Protein AF-A0A2S9GPD1-F1 (afdb_monomer)

pLDDT: mean 97.31, std 1.82, range [86.88, 98.56]

Radius of gyration: 14.66 Å; Cα contacts (8 Å, |Δi|>4): 129; chains: 1; bounding box: 31×26×37 Å

Mean predicted aligned error: 2.53 Å

Nearest PDB structures (foldseek):
  6dzs-assembly2_D  TM=1.001E+00  e=2.391E-09  Mycolicibacterium hassiacum DSM 44199
  6dzs-assembly2_C  TM=9.905E-01  e=3.119E-09  Mycolicibacterium hassiacum DSM 44199
  6dzs-assembly1_B  TM=9.998E-01  e=4.646E-09  Mycolicibacterium hassiacum DSM 44199
  6dzs-assembly1_A  TM=9.916E-01  e=5.306E-09  Mycolicibacterium hassiacum DSM 44199
  6evj-assembly1_B  TM=3.742E-01  e=4.962E+00  Influenza A virus (A/little yellow-shouldered bat/Guatemala/060/2010(H17N10))

Secondary structure (DSSP, 8-state):
-HHHHHHHHHHHHHHHTS---GGGSEE--STT--HHHHHHHHHTT--EEEEEEEEEEE-TTS-EEEEEEEEEEE-

Solvent-accessible surface area (backbone atoms only — not comparable to full-atom values): 4312 Å² total; per-residue (Å²): 72,66,69,53,21,47,50,34,16,52,49,40,20,65,78,64,77,43,96,49,48,52,88,70,29,48,70,41,55,65,89,82,69,48,72,66,55,49,54,52,29,47,76,73,77,28,42,78,44,79,44,66,48,64,46,83,44,66,49,100,86,68,52,77,45,81,47,37,39,23,36,67,40,80,86

Sequence (75 aa):
GYDAAAKAAILASIAFHTRVTADDVYREGMTKVSAADFASARALGCTIKLLAICERLVDGEGQERVSARVYPALV

Structure (mmCIF, N/CA/C/O backbone):
data_AF-A0A2S9GPD1-F1
#
_entry.id   AF-A0A2S9GPD1-F1
#
loop_
_atom_site.group_PDB
_atom_site.id
_atom_site.type_symbol
_atom_site.label_atom_id
_atom_site.label_alt_id
_atom_site.label_comp_id
_atom_site.label_asym_id
_atom_site.label_entity_id
_atom_site.label_seq_id
_atom_site.pdbx_PDB_ins_code
_atom_site.Cartn_x
_atom_site.Cartn_y
_atom_site.Cartn_z
_atom_site.occupancy
_atom_site.B_iso_or_equiv
_atom_site.auth_seq_id
_atom_site.auth_comp_id
_atom_site.auth_asym_id
_atom_site.auth_atom_id
_atom_site.pdbx_PDB_model_num
ATOM 1 N N . GLY A 1 1 ? 8.084 5.758 0.750 1.00 86.88 1 GLY A N 1
ATOM 2 C CA . GLY A 1 1 ? 6.907 5.199 1.436 1.00 86.88 1 GLY A CA 1
ATOM 3 C C . GLY A 1 1 ? 6.499 5.953 2.693 1.00 86.88 1 GLY A C 1
ATOM 4 O O . GLY A 1 1 ? 5.366 5.771 3.095 1.00 86.88 1 GLY A O 1
ATOM 5 N N . TYR A 1 2 ? 7.363 6.760 3.334 1.00 95.75 2 TYR A N 1
ATOM 6 C CA . TYR A 1 2 ? 7.019 7.425 4.606 1.00 95.75 2 TYR A CA 1
ATOM 7 C C . TYR A 1 2 ? 5.845 8.404 4.479 1.00 95.75 2 TYR A C 1
ATOM 9 O O . TYR A 1 2 ? 4.882 8.283 5.224 1.00 95.75 2 TYR A O 1
ATOM 17 N N . ASP A 1 3 ? 5.885 9.301 3.488 1.00 97.94 3 ASP A N 1
ATOM 18 C CA . ASP A 1 3 ? 4.786 10.238 3.204 1.00 97.94 3 ASP A CA 1
ATOM 19 C C . ASP A 1 3 ? 3.454 9.510 2.945 1.00 97.94 3 ASP A C 1
ATOM 21 O O . ASP A 1 3 ? 2.443 9.794 3.582 1.00 97.94 3 ASP A O 1
ATOM 25 N N . ALA A 1 4 ? 3.474 8.500 2.071 1.00 97.38 4 ALA A N 1
ATOM 26 C CA . ALA A 1 4 ? 2.298 7.688 1.777 1.00 97.38 4 ALA A CA 1
ATOM 27 C C . ALA A 1 4 ? 1.779 6.926 3.010 1.00 97.38 4 ALA A C 1
ATOM 29 O O . ALA A 1 4 ? 0.570 6.835 3.186 1.00 97.38 4 ALA A O 1
ATOM 30 N N . ALA A 1 5 ? 2.658 6.417 3.882 1.00 97.81 5 ALA A N 1
ATOM 31 C CA . ALA A 1 5 ? 2.253 5.719 5.102 1.00 97.81 5 ALA A CA 1
ATOM 32 C C . ALA A 1 5 ? 1.608 6.670 6.121 1.00 97.81 5 ALA A C 1
ATOM 34 O O . ALA A 1 5 ? 0.561 6.351 6.676 1.00 97.81 5 ALA A O 1
ATOM 35 N N . ALA A 1 6 ? 2.165 7.872 6.303 1.00 98.38 6 ALA A N 1
ATOM 36 C CA . ALA A 1 6 ? 1.562 8.896 7.156 1.00 98.38 6 ALA A CA 1
ATOM 37 C C . ALA A 1 6 ? 0.171 9.311 6.644 1.00 98.38 6 ALA A C 1
ATOM 39 O O . ALA A 1 6 ? -0.782 9.400 7.417 1.00 98.38 6 ALA A O 1
ATOM 40 N N . LYS A 1 7 ? 0.027 9.492 5.325 1.00 98.50 7 LYS A N 1
ATOM 41 C CA . LYS A 1 7 ? -1.271 9.768 4.692 1.00 98.50 7 LYS A CA 1
ATOM 42 C C . LYS A 1 7 ? -2.245 8.599 4.847 1.00 98.50 7 LYS A C 1
ATOM 44 O O . LYS A 1 7 ? -3.410 8.838 5.143 1.00 98.50 7 LYS A O 1
ATOM 49 N N . ALA A 1 8 ? -1.785 7.355 4.706 1.00 98.31 8 ALA A N 1
ATOM 50 C CA . ALA A 1 8 ? -2.610 6.162 4.907 1.00 98.31 8 ALA A CA 1
ATOM 51 C C . ALA A 1 8 ? -3.136 6.059 6.348 1.00 98.31 8 ALA A C 1
ATOM 53 O O . ALA A 1 8 ? -4.317 5.788 6.536 1.00 98.31 8 ALA A O 1
ATOM 54 N N . ALA A 1 9 ? -2.307 6.350 7.356 1.00 98.50 9 ALA A N 1
ATOM 55 C CA . ALA A 1 9 ? -2.738 6.371 8.756 1.00 98.50 9 ALA A CA 1
ATOM 56 C C . ALA A 1 9 ? -3.863 7.394 9.000 1.00 98.50 9 ALA A C 1
ATOM 58 O O . ALA A 1 9 ? -4.866 7.084 9.647 1.00 98.50 9 ALA A O 1
ATOM 59 N N . ILE A 1 10 ? -3.737 8.599 8.431 1.00 98.44 10 ILE A N 1
ATOM 60 C CA . ILE A 1 10 ? -4.771 9.643 8.517 1.00 98.44 10 ILE A CA 1
ATOM 61 C C . ILE A 1 10 ? -6.049 9.198 7.797 1.00 98.44 10 ILE A C 1
ATOM 63 O O . ILE A 1 10 ? -7.135 9.287 8.369 1.00 98.44 10 ILE A O 1
ATOM 67 N N . LEU A 1 11 ? -5.929 8.696 6.563 1.00 98.56 11 LEU A N 1
ATOM 68 C CA . LEU A 1 11 ? -7.069 8.234 5.769 1.00 98.56 11 LEU A CA 1
ATOM 69 C C . LEU A 1 11 ? -7.827 7.106 6.471 1.00 98.56 11 LEU A C 1
ATOM 71 O O . LEU A 1 11 ? -9.042 7.204 6.608 1.00 98.56 11 LEU A O 1
ATOM 75 N N . ALA A 1 12 ? -7.126 6.082 6.964 1.00 98.25 12 ALA A N 1
ATOM 76 C CA . ALA A 1 12 ? -7.730 4.986 7.716 1.00 98.25 12 ALA A CA 1
ATOM 77 C C . ALA A 1 12 ? -8.412 5.491 8.993 1.00 98.25 12 ALA A C 1
ATOM 79 O O . ALA A 1 12 ? -9.526 5.067 9.303 1.00 98.25 12 ALA A O 1
ATOM 80 N N . SER A 1 13 ? -7.783 6.441 9.697 1.00 98.00 13 SER A N 1
ATOM 81 C CA . SER A 1 13 ? -8.355 6.982 10.929 1.00 98.00 13 SER A CA 1
ATOM 82 C C . SER A 1 13 ? -9.678 7.710 10.700 1.00 98.00 13 SER A C 1
ATOM 84 O O . SER A 1 13 ? -10.627 7.539 11.465 1.00 98.00 13 SER A O 1
ATOM 86 N N . ILE A 1 14 ? -9.749 8.503 9.628 1.00 98.25 14 ILE A N 1
ATOM 87 C CA . ILE A 1 14 ? -10.947 9.264 9.259 1.00 98.25 14 ILE A CA 1
ATOM 88 C C . ILE A 1 14 ? -12.015 8.338 8.676 1.00 98.25 14 ILE A C 1
ATOM 90 O O . ILE A 1 14 ? -13.160 8.379 9.114 1.00 98.25 14 ILE A O 1
ATOM 94 N N . ALA A 1 15 ? -11.649 7.493 7.711 1.00 98.12 15 ALA A N 1
ATOM 95 C CA . ALA A 1 15 ? -12.592 6.630 7.005 1.00 98.12 15 ALA A CA 1
ATOM 96 C C . ALA A 1 15 ? -13.229 5.580 7.923 1.00 98.12 15 ALA A C 1
ATOM 98 O O . AL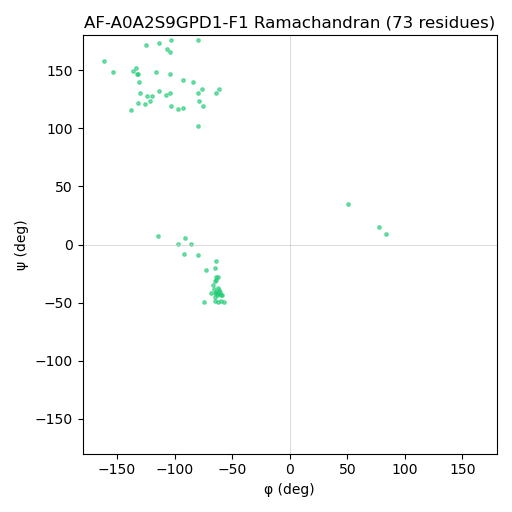A A 1 15 ? -14.370 5.174 7.698 1.00 98.12 15 ALA A O 1
ATOM 99 N N . PHE A 1 16 ? -12.499 5.128 8.949 1.00 97.69 16 PHE A N 1
ATOM 100 C CA . PHE A 1 16 ? -12.947 4.036 9.806 1.00 97.69 16 PHE A CA 1
ATOM 101 C C . PHE A 1 16 ? -13.216 4.420 11.261 1.00 97.69 16 PHE A C 1
ATOM 103 O O . PHE A 1 16 ? -13.508 3.535 12.066 1.00 97.69 16 PHE A O 1
ATOM 110 N N . HIS A 1 17 ? -13.176 5.716 11.591 1.00 96.44 17 HIS A N 1
ATOM 111 C CA . HIS A 1 17 ? -13.468 6.247 12.929 1.00 96.44 17 HIS A CA 1
ATOM 112 C C . HIS A 1 17 ? -12.690 5.542 14.056 1.00 96.44 17 HIS A C 1
ATOM 114 O O . HIS A 1 17 ? -13.196 5.347 15.158 1.00 96.44 17 HIS A O 1
ATOM 120 N N . THR A 1 18 ? -11.454 5.138 13.771 1.00 95.12 18 THR A N 1
ATOM 121 C CA . THR A 1 18 ? -10.580 4.380 14.677 1.00 95.12 18 THR A CA 1
ATOM 122 C C . THR A 1 18 ? -9.206 5.029 14.680 1.00 95.12 18 THR A C 1
ATOM 124 O O . THR A 1 18 ? -8.784 5.569 13.668 1.00 95.12 18 THR A O 1
ATOM 127 N N . ARG A 1 19 ? -8.476 5.011 15.794 1.00 96.88 19 ARG A N 1
ATOM 128 C CA . ARG A 1 19 ? -7.134 5.601 15.821 1.00 96.88 19 ARG A CA 1
ATOM 129 C C . ARG A 1 19 ? -6.136 4.681 15.113 1.00 96.88 19 ARG A C 1
ATOM 131 O O . ARG A 1 19 ? -5.924 3.567 15.571 1.00 96.88 19 ARG A O 1
ATOM 138 N N . VAL A 1 20 ? -5.513 5.171 14.043 1.00 97.75 20 VAL A N 1
ATOM 139 C CA . VAL A 1 20 ? -4.422 4.500 13.320 1.00 97.75 20 VAL A CA 1
ATOM 140 C C . VAL A 1 20 ? -3.218 5.437 13.284 1.00 97.75 20 VAL A C 1
ATOM 142 O O . VAL A 1 20 ? -3.332 6.607 12.914 1.00 97.75 20 VAL A O 1
ATOM 145 N N . THR A 1 21 ? -2.057 4.945 13.697 1.00 97.44 21 THR A N 1
ATOM 146 C CA . THR A 1 21 ? -0.792 5.686 13.703 1.00 97.44 21 THR A CA 1
ATOM 147 C C . THR A 1 21 ? 0.103 5.248 12.549 1.00 97.44 21 THR A C 1
ATOM 149 O O . THR A 1 21 ? -0.140 4.232 11.906 1.00 97.44 21 THR A O 1
ATOM 152 N N . ALA A 1 22 ? 1.152 6.020 12.254 1.00 95.56 22 ALA A N 1
ATOM 153 C CA . ALA A 1 22 ? 2.094 5.660 11.194 1.00 95.56 22 ALA A CA 1
ATOM 154 C C . ALA A 1 22 ? 2.829 4.335 11.474 1.00 95.56 22 ALA A C 1
ATOM 156 O O . ALA A 1 22 ? 3.187 3.642 10.524 1.00 95.56 22 ALA A O 1
ATOM 157 N N . ASP A 1 23 ? 3.014 3.978 12.749 1.00 97.25 23 ASP A N 1
ATOM 158 C CA . ASP A 1 23 ? 3.656 2.726 13.165 1.00 97.25 23 ASP A CA 1
ATOM 159 C C . ASP A 1 23 ? 2.756 1.501 12.923 1.00 97.25 23 ASP A C 1
ATOM 161 O O . ASP A 1 23 ? 3.260 0.393 12.749 1.00 97.25 23 ASP A O 1
ATOM 165 N N . ASP A 1 24 ? 1.437 1.704 12.817 1.00 97.44 24 ASP A N 1
ATOM 166 C CA . ASP A 1 24 ? 0.464 0.657 12.477 1.00 97.44 24 ASP A CA 1
ATOM 167 C C . ASP A 1 24 ? 0.417 0.359 10.963 1.00 97.44 24 ASP A C 1
ATOM 169 O O . ASP A 1 24 ? -0.247 -0.585 10.527 1.00 97.44 24 ASP A O 1
ATOM 173 N N . VAL A 1 25 ? 1.091 1.166 10.131 1.00 98.38 25 VAL A N 1
ATOM 174 C CA . VAL A 1 25 ? 1.034 1.063 8.667 1.00 98.38 25 VAL A CA 1
ATOM 175 C C . VAL A 1 25 ? 2.216 0.262 8.133 1.00 98.38 25 VAL A C 1
ATOM 177 O O . VAL A 1 25 ? 3.367 0.707 8.178 1.00 98.38 25 VAL A O 1
ATOM 180 N N . TYR A 1 26 ? 1.937 -0.882 7.504 1.00 98.44 26 TYR A N 1
ATOM 181 C CA . TYR A 1 26 ? 2.968 -1.594 6.746 1.00 98.44 26 TYR A CA 1
ATOM 182 C C . TYR A 1 26 ? 3.484 -0.720 5.597 1.00 98.44 26 TYR A C 1
ATOM 184 O O . TYR A 1 26 ? 2.700 -0.142 4.840 1.00 98.44 26 TYR A O 1
ATOM 192 N N . ARG A 1 27 ? 4.808 -0.640 5.431 1.00 98.00 27 ARG A N 1
ATOM 193 C CA . ARG A 1 27 ? 5.429 0.293 4.488 1.00 98.00 27 ARG A CA 1
ATOM 194 C C . ARG A 1 27 ? 6.571 -0.332 3.697 1.00 98.00 27 ARG A C 1
ATOM 196 O O . ARG A 1 27 ? 7.669 -0.529 4.213 1.00 98.00 27 ARG A O 1
ATOM 203 N N . GLU A 1 28 ? 6.369 -0.411 2.391 1.00 98.00 28 GLU A N 1
ATOM 204 C CA . GLU A 1 28 ? 7.392 -0.679 1.387 1.00 98.00 28 GLU A CA 1
ATOM 205 C C . GLU A 1 28 ? 7.566 0.531 0.444 1.00 98.00 28 GLU A C 1
ATOM 207 O O . GLU A 1 28 ? 6.660 1.338 0.231 1.00 98.00 28 GLU A O 1
ATOM 212 N N . GLY A 1 29 ? 8.785 0.744 -0.057 1.00 94.88 29 GLY A N 1
ATOM 213 C CA . GLY A 1 29 ? 9.108 1.820 -1.001 1.00 94.88 29 GLY A CA 1
ATOM 214 C C . GLY A 1 29 ? 9.256 1.321 -2.438 1.00 94.88 29 GLY A C 1
ATOM 215 O O . GLY A 1 29 ? 9.240 0.128 -2.692 1.00 94.88 29 GLY A O 1
ATOM 2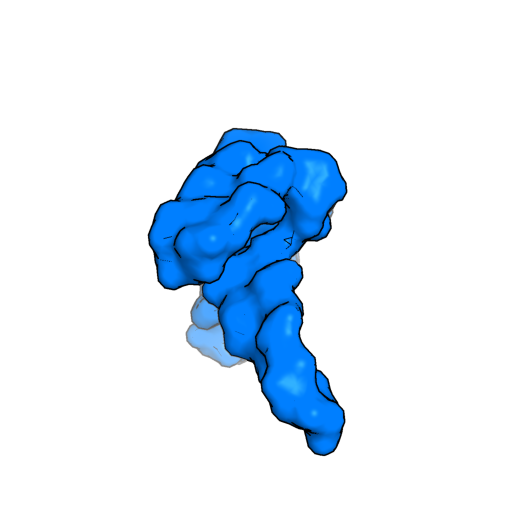16 N N . MET A 1 30 ? 9.477 2.240 -3.381 1.00 97.06 30 MET A N 1
ATOM 217 C CA . MET A 1 30 ? 9.716 1.895 -4.792 1.00 97.06 30 MET A CA 1
ATOM 218 C C . MET A 1 30 ? 11.200 1.702 -5.151 1.00 97.06 30 MET A C 1
ATOM 220 O O . MET A 1 30 ? 11.516 1.525 -6.318 1.00 97.06 30 MET A O 1
ATOM 224 N N . THR A 1 31 ? 12.132 1.739 -4.191 1.00 97.25 31 THR A N 1
ATOM 225 C CA . THR A 1 31 ? 13.583 1.718 -4.486 1.00 97.25 31 THR A CA 1
ATOM 226 C C . THR A 1 31 ? 14.070 0.422 -5.135 1.00 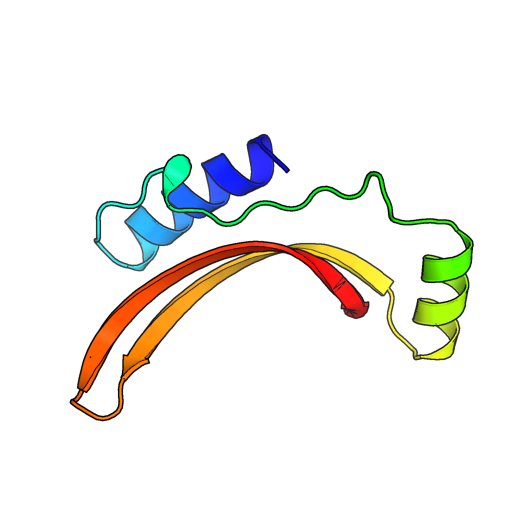97.25 31 THR A C 1
ATOM 228 O O . THR A 1 31 ? 15.127 0.426 -5.754 1.00 97.25 31 THR A O 1
ATOM 231 N N . LYS A 1 32 ? 13.316 -0.675 -4.998 1.00 96.62 32 LYS A N 1
ATOM 232 C CA . LYS A 1 32 ? 13.605 -1.970 -5.634 1.00 96.62 32 LYS A CA 1
ATOM 233 C C . LYS A 1 32 ? 12.934 -2.144 -7.002 1.00 96.62 32 LYS A C 1
ATOM 235 O O . LYS A 1 32 ? 13.221 -3.126 -7.670 1.00 96.62 32 LYS A O 1
ATOM 240 N N . VAL A 1 33 ? 12.052 -1.224 -7.406 1.00 97.44 33 VAL A N 1
ATOM 241 C CA . VAL A 1 33 ? 11.336 -1.306 -8.686 1.00 97.44 33 VAL A CA 1
ATOM 242 C C . VAL A 1 33 ? 12.259 -0.844 -9.807 1.00 97.44 33 VAL A C 1
ATOM 244 O O . VAL A 1 33 ? 12.769 0.277 -9.790 1.00 97.44 33 VAL A O 1
ATOM 247 N N . SER A 1 34 ? 12.456 -1.708 -10.792 1.00 98.25 34 SER A N 1
ATOM 248 C CA . SER A 1 34 ? 13.353 -1.517 -11.925 1.00 98.25 34 SER A CA 1
ATOM 249 C C . SER A 1 34 ? 12.599 -1.242 -13.231 1.00 98.25 34 SER A C 1
ATOM 251 O O . SER A 1 34 ? 11.392 -1.455 -13.351 1.00 98.25 34 SER A O 1
ATOM 253 N N . ALA A 1 35 ? 13.326 -0.809 -14.264 1.00 98.12 35 ALA A N 1
ATOM 254 C CA . ALA A 1 35 ? 12.767 -0.673 -15.609 1.00 98.12 35 ALA A CA 1
ATOM 255 C C . ALA A 1 35 ? 12.328 -2.025 -16.210 1.00 98.12 35 ALA A C 1
ATOM 257 O O . ALA A 1 35 ? 11.367 -2.069 -16.979 1.00 98.12 35 ALA A O 1
ATOM 258 N N . ALA A 1 36 ? 12.993 -3.126 -15.837 1.00 98.38 36 ALA A N 1
ATOM 259 C CA . ALA A 1 36 ? 12.610 -4.475 -16.254 1.00 98.38 36 ALA A CA 1
ATOM 260 C C . ALA A 1 36 ? 11.257 -4.896 -15.655 1.00 98.38 36 ALA A C 1
ATOM 262 O O . ALA A 1 36 ? 10.455 -5.535 -16.341 1.00 98.38 36 ALA A O 1
ATOM 263 N N . ASP A 1 37 ? 10.957 -4.464 -14.426 1.00 98.38 37 ASP A N 1
ATOM 264 C CA . ASP A 1 37 ? 9.649 -4.696 -13.806 1.00 98.38 37 ASP A CA 1
ATOM 265 C C . ASP A 1 37 ? 8.545 -3.959 -14.572 1.00 98.38 37 ASP A C 1
ATOM 267 O O . ASP A 1 37 ? 7.496 -4.534 -14.846 1.00 98.38 37 ASP A O 1
ATOM 271 N N . PHE A 1 38 ? 8.787 -2.715 -15.009 1.00 98.25 38 PHE A N 1
ATOM 272 C CA . PHE A 1 38 ? 7.831 -1.971 -15.842 1.00 98.25 38 PHE A CA 1
ATOM 273 C C . PHE A 1 38 ? 7.621 -2.597 -17.226 1.00 98.25 38 PHE A C 1
ATOM 275 O O . PHE A 1 38 ? 6.494 -2.604 -17.725 1.00 98.25 38 PHE A O 1
ATOM 282 N N . ALA A 1 39 ? 8.677 -3.125 -17.850 1.00 98.44 39 ALA A N 1
ATOM 283 C CA . ALA A 1 39 ? 8.555 -3.849 -19.113 1.00 98.44 39 ALA A CA 1
ATOM 284 C C . ALA A 1 39 ? 7.701 -5.118 -18.945 1.00 98.44 39 ALA A C 1
ATOM 286 O O . ALA A 1 39 ? 6.796 -5.364 -19.743 1.00 98.44 39 ALA A O 1
ATOM 287 N N . SER A 1 40 ? 7.935 -5.865 -17.863 1.00 98.38 40 SER A N 1
ATOM 288 C CA . SER A 1 40 ? 7.162 -7.062 -17.513 1.00 98.38 40 SER A CA 1
ATOM 289 C C . SER A 1 40 ? 5.704 -6.722 -17.195 1.00 98.38 40 SER A C 1
ATOM 291 O O . SER A 1 40 ? 4.796 -7.353 -17.726 1.00 98.38 40 SER A O 1
ATOM 293 N N . ALA A 1 41 ? 5.459 -5.671 -16.406 1.00 98.31 41 ALA A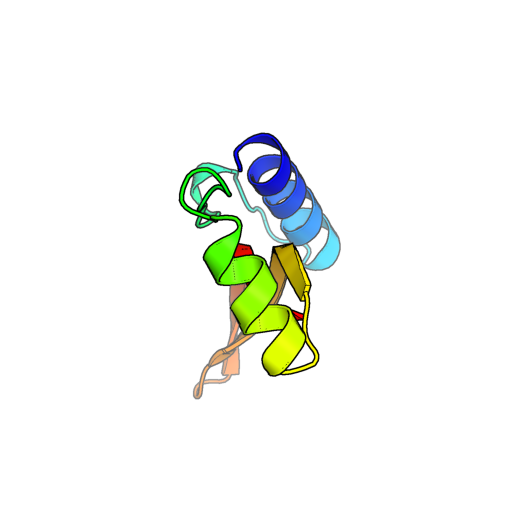 N 1
ATOM 294 C CA . ALA A 1 41 ? 4.114 -5.192 -16.099 1.00 98.31 41 ALA A CA 1
ATOM 295 C C . ALA A 1 41 ? 3.349 -4.808 -17.373 1.00 98.31 41 ALA A C 1
ATOM 297 O O . ALA A 1 41 ? 2.207 -5.225 -17.543 1.00 98.31 41 ALA A O 1
ATOM 298 N N . ARG A 1 42 ? 3.996 -4.104 -18.315 1.00 98.25 42 ARG A N 1
ATOM 299 C CA . ARG A 1 42 ? 3.388 -3.763 -19.609 1.00 98.25 42 ARG A CA 1
ATOM 300 C C . ARG A 1 42 ? 3.024 -5.008 -20.421 1.00 98.25 42 ARG A C 1
ATOM 302 O O . ARG A 1 42 ? 1.969 -5.013 -21.047 1.00 98.25 42 ARG A O 1
ATOM 309 N N . ALA A 1 43 ? 3.860 -6.047 -20.411 1.00 98.38 43 ALA A N 1
ATOM 310 C CA . ALA A 1 43 ? 3.556 -7.311 -21.086 1.00 98.38 43 ALA A CA 1
ATOM 311 C C . ALA A 1 43 ? 2.336 -8.030 -20.476 1.00 98.38 43 ALA A C 1
ATOM 313 O O . ALA A 1 43 ? 1.617 -8.722 -21.191 1.00 98.38 43 ALA A O 1
ATOM 314 N N . LEU A 1 44 ? 2.073 -7.817 -19.183 1.00 98.12 44 LEU A N 1
ATOM 315 C CA . LEU A 1 44 ? 0.883 -8.300 -18.475 1.00 98.12 44 LEU A CA 1
ATOM 316 C C . LEU A 1 44 ? -0.335 -7.364 -18.608 1.00 98.12 44 LEU A C 1
ATOM 318 O O . LEU A 1 44 ? -1.386 -7.656 -18.048 1.00 98.12 44 LEU A O 1
ATOM 322 N N . GLY A 1 45 ? -0.214 -6.248 -19.337 1.00 98.25 45 GLY A N 1
ATOM 323 C CA . GLY A 1 45 ? -1.284 -5.255 -19.478 1.00 98.25 45 GLY A CA 1
ATOM 324 C C . GLY A 1 45 ? -1.456 -4.323 -18.273 1.00 98.25 45 GLY A C 1
ATOM 325 O O . GLY A 1 45 ? -2.465 -3.631 -18.190 1.00 98.25 45 GLY A O 1
ATOM 326 N N . CYS A 1 46 ? -0.475 -4.273 -17.370 1.00 98.50 46 CYS A N 1
ATOM 327 C CA . CYS A 1 46 ? -0.484 -3.467 -16.151 1.00 98.50 46 CYS A CA 1
ATOM 328 C C . CYS A 1 46 ? 0.569 -2.344 -16.175 1.00 98.50 46 CYS A C 1
ATOM 330 O O . CYS A 1 46 ? 1.460 -2.265 -17.028 1.00 98.50 46 CYS A O 1
ATOM 332 N N . THR A 1 47 ? 0.519 -1.489 -15.159 1.00 98.38 47 THR A N 1
ATOM 333 C CA . THR A 1 47 ? 1.595 -0.582 -14.746 1.00 98.38 47 THR A CA 1
ATOM 334 C C . THR A 1 47 ? 1.936 -0.797 -13.269 1.00 98.38 47 THR A C 1
ATOM 336 O O . THR A 1 47 ? 1.238 -1.521 -12.573 1.00 98.38 47 THR A O 1
ATOM 339 N N . ILE A 1 48 ? 3.010 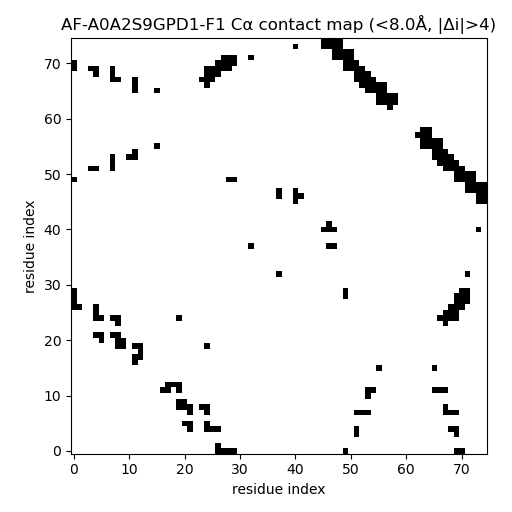-0.179 -12.769 1.00 98.50 48 ILE A N 1
ATOM 340 C CA . ILE A 1 48 ? 3.392 -0.258 -11.351 1.00 98.50 48 ILE A CA 1
ATOM 341 C C . ILE A 1 48 ? 3.105 1.082 -10.674 1.00 98.50 48 ILE A C 1
ATOM 343 O O . ILE A 1 48 ? 3.543 2.137 -11.147 1.00 98.50 48 ILE A O 1
ATOM 347 N N . LYS A 1 49 ? 2.392 1.050 -9.545 1.00 98.19 49 LYS A N 1
ATOM 348 C CA . LYS A 1 49 ? 2.090 2.224 -8.709 1.00 98.19 49 LYS A CA 1
ATOM 349 C C . LYS A 1 49 ? 2.381 1.932 -7.241 1.00 98.19 49 LYS A C 1
ATOM 351 O O . LYS A 1 49 ? 2.178 0.818 -6.777 1.00 98.19 49 LYS A O 1
ATOM 356 N N . LEU A 1 50 ? 2.824 2.948 -6.498 1.00 98.19 50 LEU A N 1
ATOM 357 C CA . LEU A 1 50 ? 2.875 2.890 -5.037 1.00 98.19 50 LEU A CA 1
ATOM 358 C C . LEU A 1 50 ? 1.473 3.165 -4.494 1.00 98.19 50 LEU A C 1
ATOM 360 O O . LEU A 1 50 ? 1.042 4.319 -4.479 1.00 98.19 50 LEU A O 1
ATOM 364 N N . LEU A 1 51 ? 0.764 2.119 -4.083 1.00 98.44 51 LEU A N 1
ATOM 365 C CA . LEU A 1 51 ? -0.593 2.253 -3.566 1.00 98.44 51 LEU A CA 1
ATOM 366 C C . LEU A 1 51 ? -0.580 2.412 -2.052 1.00 98.44 51 LEU A C 1
ATOM 368 O O . LEU A 1 51 ? 0.194 1.752 -1.365 1.00 98.44 51 LEU A O 1
ATOM 372 N N . ALA A 1 52 ? -1.467 3.267 -1.549 1.00 98.44 52 ALA A N 1
ATOM 373 C CA . ALA A 1 52 ? -1.883 3.286 -0.156 1.00 98.44 52 ALA A CA 1
ATOM 374 C C . ALA A 1 52 ? -3.270 2.645 -0.073 1.00 98.44 52 ALA A C 1
ATOM 376 O O . ALA A 1 52 ? -4.209 3.130 -0.702 1.00 98.44 52 ALA A O 1
ATOM 377 N N . ILE A 1 53 ? -3.381 1.550 0.672 1.00 98.50 53 ILE A N 1
ATOM 378 C CA . ILE A 1 53 ? -4.602 0.753 0.790 1.00 98.50 53 ILE A CA 1
ATOM 379 C C . ILE A 1 53 ? -5.023 0.752 2.255 1.00 98.50 53 ILE A C 1
ATOM 381 O O . ILE A 1 53 ? -4.218 0.449 3.137 1.00 98.50 53 ILE A O 1
ATOM 385 N N . CYS A 1 54 ? -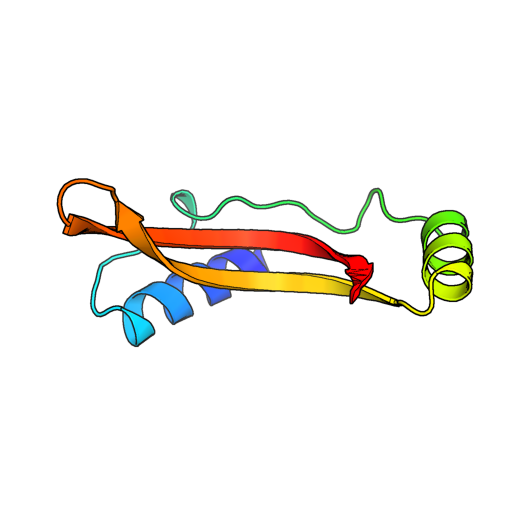6.281 1.112 2.494 1.00 98.38 54 CYS A N 1
ATOM 386 C CA . CYS A 1 54 ? -6.912 1.118 3.807 1.00 98.38 54 CYS A CA 1
ATOM 387 C C . CYS A 1 54 ? -8.193 0.286 3.707 1.00 98.38 54 CYS A C 1
ATOM 389 O O . CYS A 1 54 ? -9.065 0.607 2.903 1.00 98.38 54 CYS A O 1
ATOM 391 N N . G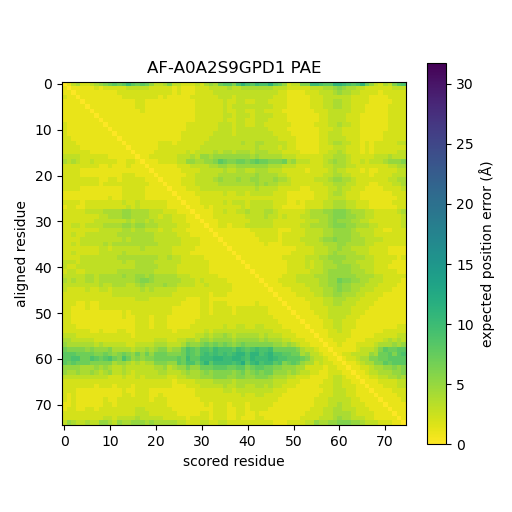LU A 1 55 ? -8.306 -0.771 4.504 1.00 98.00 55 GLU A N 1
ATOM 392 C CA . GLU A 1 55 ? -9.423 -1.717 4.449 1.00 98.00 55 GLU A CA 1
ATOM 393 C C . GLU A 1 55 ? -9.999 -1.958 5.841 1.00 98.00 55 GLU A C 1
ATOM 395 O O . GLU A 1 55 ? -9.258 -2.113 6.815 1.00 98.00 55 GLU A O 1
ATOM 400 N N . ARG A 1 56 ? -11.329 -2.042 5.910 1.00 97.19 56 ARG A N 1
ATOM 401 C CA . ARG A 1 56 ? -12.041 -2.622 7.046 1.00 97.19 56 ARG A CA 1
ATOM 402 C C . ARG A 1 56 ? -12.266 -4.096 6.738 1.00 97.19 56 ARG A C 1
ATOM 404 O O . ARG A 1 56 ? -12.921 -4.431 5.755 1.00 97.19 56 ARG A O 1
ATOM 411 N N . LEU A 1 57 ? -11.682 -4.953 7.556 1.00 96.75 57 LEU A N 1
ATOM 412 C CA . LEU A 1 57 ? -11.779 -6.400 7.464 1.00 96.75 57 LEU A CA 1
ATOM 413 C C . LEU A 1 57 ? -12.741 -6.896 8.538 1.00 96.75 57 LEU A C 1
ATOM 415 O O . LEU A 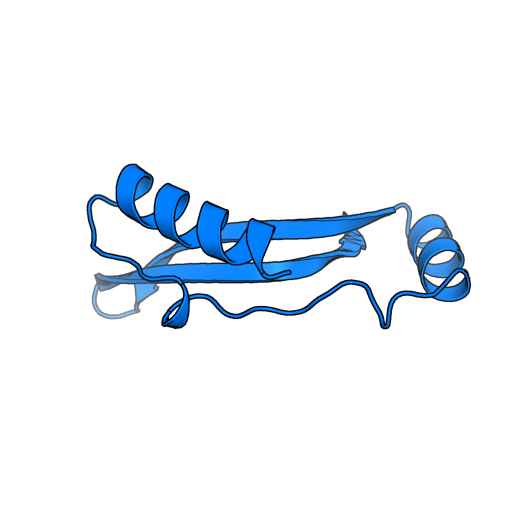1 57 ? -12.794 -6.327 9.626 1.00 96.75 57 LEU A O 1
ATOM 419 N N . VAL A 1 58 ? -13.465 -7.967 8.239 1.00 96.00 58 VAL A N 1
ATOM 420 C CA . VAL A 1 58 ? -14.318 -8.674 9.196 1.00 96.00 58 VAL A CA 1
ATOM 421 C C . VAL A 1 58 ? -13.818 -10.110 9.247 1.00 96.00 58 VAL A C 1
ATOM 423 O O . VAL A 1 58 ? -13.685 -10.743 8.198 1.00 96.00 58 VAL A O 1
ATOM 426 N N . ASP A 1 59 ? -13.464 -10.600 10.432 1.00 93.00 59 ASP A N 1
ATOM 427 C CA . ASP A 1 59 ? -13.033 -11.990 10.591 1.00 93.00 59 ASP A CA 1
ATOM 428 C C . ASP A 1 59 ? -14.222 -12.967 10.649 1.00 93.00 59 ASP A C 1
ATOM 430 O O . ASP A 1 59 ? -15.389 -12.575 10.593 1.00 93.00 59 ASP A O 1
ATOM 434 N N . GLY A 1 60 ? -13.927 -14.269 10.717 1.00 92.81 60 GLY A N 1
ATOM 435 C CA . GLY A 1 60 ? -14.952 -15.320 10.723 1.00 92.81 60 GLY A CA 1
ATOM 436 C C . GLY A 1 60 ? -15.878 -15.299 11.945 1.00 92.81 60 GLY A C 1
ATOM 437 O O . GLY A 1 60 ? -16.930 -15.931 11.911 1.00 92.81 60 GLY A O 1
ATOM 438 N N . GLU A 1 61 ? -15.513 -14.566 12.999 1.00 94.88 61 GLU A N 1
ATOM 439 C CA . GLU A 1 61 ? -16.317 -14.373 14.210 1.00 94.88 61 GLU A CA 1
ATOM 440 C C . GLU A 1 61 ? -17.120 -13.061 14.167 1.00 94.88 61 GLU A C 1
ATOM 442 O O . GLU A 1 61 ? -17.856 -12.749 15.103 1.00 94.88 61 GLU A O 1
ATOM 447 N N . GLY A 1 62 ? -17.006 -12.291 13.079 1.00 94.00 62 GLY A N 1
ATOM 448 C CA . GLY A 1 62 ? -17.681 -11.009 12.909 1.00 94.00 62 GLY A CA 1
ATOM 449 C C . GLY A 1 62 ? -16.954 -9.829 13.557 1.00 94.00 62 GLY A C 1
ATOM 450 O O . GLY A 1 62 ? -17.528 -8.742 13.620 1.00 94.00 62 GLY A O 1
ATOM 451 N N . GLN A 1 63 ? -15.716 -9.998 14.039 1.00 94.81 63 GLN A N 1
ATOM 452 C CA . GLN A 1 63 ? -14.962 -8.889 14.622 1.00 94.81 63 GLN A CA 1
ATOM 453 C C . GLN A 1 63 ? -14.355 -8.024 13.514 1.00 94.81 63 GLN A C 1
ATOM 455 O O . GLN A 1 63 ? -13.696 -8.517 12.594 1.00 94.81 63 GLN A O 1
ATOM 460 N N . GLU A 1 64 ? -14.552 -6.709 13.615 1.00 95.12 64 GLU A N 1
ATOM 461 C CA . GLU A 1 64 ? -13.984 -5.757 12.665 1.00 95.12 64 GLU A CA 1
ATOM 462 C C . GLU A 1 64 ? -12.539 -5.391 13.019 1.00 95.12 64 GLU A C 1
ATOM 464 O O . GLU A 1 64 ? -12.192 -5.152 14.178 1.00 95.12 64 GLU A O 1
ATOM 469 N N . ARG A 1 65 ? -11.687 -5.287 11.998 1.00 94.94 65 ARG A N 1
ATOM 470 C CA . ARG A 1 65 ? -10.294 -4.837 12.105 1.00 94.94 65 ARG A CA 1
ATOM 471 C C . ARG A 1 65 ? -9.970 -3.862 10.981 1.00 94.94 65 ARG A C 1
ATOM 473 O O . ARG A 1 65 ? -10.501 -3.972 9.881 1.00 94.94 65 ARG A O 1
ATOM 480 N N . VAL A 1 66 ? -9.066 -2.920 11.237 1.00 96.88 66 VAL A N 1
ATOM 481 C CA . VAL A 1 66 ? -8.569 -1.986 10.217 1.00 96.88 66 VAL A CA 1
ATOM 482 C C . VAL A 1 66 ? -7.169 -2.407 9.783 1.00 96.88 66 VAL A C 1
ATOM 484 O O . VAL A 1 66 ? -6.299 -2.631 10.620 1.00 96.88 66 VAL A O 1
ATOM 487 N N . SER A 1 67 ? -6.950 -2.494 8.472 1.00 97.31 67 SER A N 1
ATOM 488 C CA . SER A 1 67 ? -5.633 -2.688 7.861 1.00 97.31 67 SER A CA 1
ATOM 489 C C . SER A 1 67 ? -5.247 -1.442 7.071 1.00 97.31 67 SER A C 1
ATOM 491 O O . SER A 1 67 ? -6.038 -0.949 6.268 1.00 97.31 67 SER A O 1
ATOM 493 N N . ALA A 1 68 ? -4.023 -0.954 7.266 1.00 98.31 68 ALA A N 1
ATOM 494 C CA . ALA A 1 68 ? -3.441 0.126 6.478 1.00 98.31 68 ALA A CA 1
ATOM 495 C C . ALA A 1 68 ? -2.048 -0.287 5.988 1.00 98.31 68 ALA A C 1
ATOM 497 O O . ALA A 1 68 ? -1.217 -0.772 6.758 1.00 98.31 68 ALA A O 1
ATOM 498 N N . ARG A 1 69 ? -1.789 -0.126 4.688 1.00 98.56 69 ARG A N 1
ATOM 499 C CA . ARG A 1 69 ? -0.543 -0.585 4.063 1.00 98.56 69 ARG A CA 1
ATOM 500 C C . ARG A 1 69 ? -0.181 0.212 2.818 1.00 98.56 69 ARG A C 1
ATOM 502 O O . ARG A 1 69 ? -1.051 0.678 2.086 1.00 98.56 69 ARG A O 1
ATOM 509 N N . VAL A 1 70 ? 1.119 0.341 2.574 1.00 98.56 70 VAL A N 1
ATOM 510 C CA . VAL A 1 70 ? 1.691 1.034 1.419 1.00 98.56 70 VAL A CA 1
ATOM 511 C C . VAL A 1 70 ? 2.757 0.171 0.769 1.00 98.56 70 VAL A C 1
ATOM 513 O O . VAL A 1 70 ? 3.737 -0.170 1.427 1.00 98.56 70 VAL A O 1
ATOM 516 N N . TYR A 1 71 ? 2.601 -0.147 -0.515 1.00 98.50 71 TYR A N 1
ATOM 517 C CA . TYR A 1 71 ? 3.581 -0.934 -1.270 1.00 98.50 71 TYR A CA 1
ATOM 518 C C . TYR A 1 71 ? 3.401 -0.781 -2.792 1.00 98.50 71 TYR A C 1
ATOM 520 O O . TYR A 1 71 ? 2.336 -0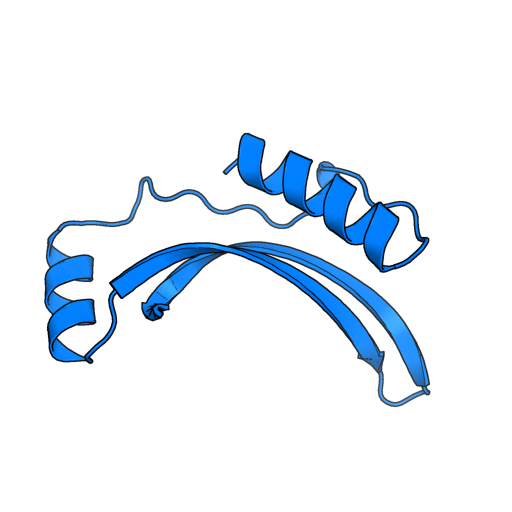.351 -3.250 1.00 98.50 71 TYR A O 1
ATOM 528 N N . PRO A 1 72 ? 4.447 -1.058 -3.596 1.00 98.19 72 PRO A N 1
ATOM 529 C CA . PRO A 1 72 ? 4.321 -1.133 -5.048 1.00 98.19 72 PRO A CA 1
ATOM 530 C C . PRO A 1 72 ? 3.393 -2.281 -5.462 1.00 98.19 72 PRO A C 1
ATOM 532 O O . PRO A 1 72 ? 3.575 -3.410 -5.018 1.00 98.19 72 PRO A O 1
ATOM 535 N N . ALA A 1 73 ? 2.430 -2.012 -6.336 1.00 98.25 73 ALA A N 1
ATOM 536 C CA . ALA A 1 73 ? 1.507 -3.009 -6.870 1.00 98.25 73 ALA A CA 1
ATOM 537 C C . ALA A 1 73 ? 1.369 -2.866 -8.391 1.00 98.25 73 ALA A C 1
ATOM 539 O O . ALA A 1 73 ? 1.521 -1.760 -8.925 1.00 98.25 73 ALA A O 1
ATOM 540 N N . LEU A 1 74 ? 1.074 -3.980 -9.070 1.00 98.19 74 LEU A N 1
ATOM 541 C CA . LEU A 1 74 ? 0.615 -3.958 -10.457 1.00 98.19 74 LEU A CA 1
ATOM 542 C C . LEU A 1 74 ? -0.855 -3.522 -10.491 1.00 98.19 74 LEU A C 1
ATOM 544 O O . LEU A 1 74 ? -1.654 -4.017 -9.695 1.00 98.19 74 LEU A O 1
ATOM 548 N N . VAL A 1 75 ? -1.183 -2.595 -11.390 1.00 96.38 75 VAL A N 1
ATOM 549 C CA . VAL A 1 75 ? -2.531 -2.039 -11.604 1.00 96.38 75 VAL A CA 1
ATOM 550 C C . VAL A 1 75 ? -2.833 -1.983 -13.089 1.00 96.38 75 VAL A C 1
ATOM 552 O O . VAL A 1 75 ? -1.904 -1.615 -13.847 1.00 96.38 75 VAL A O 1
#

Foldseek 3Di:
DQVLLQVQQVCLCVVVVHHGHSVQEADDDCPPPDPVNQVVLVVVVWGKDFDWDWDWDADPVRDTDIYTYTDIDTD